Protein AF-A0A925W021-F1 (afdb_monomer)

Mean predicted aligned error: 14.85 Å

Nearest PDB structures (foldseek):
  2jku-assembly1_A-2  TM=8.943E-01  e=7.736E-01  Homo sapiens
  2k7v-assembly1_B  TM=4.474E-01  e=3.003E+00  Escherichia coli K-12

Foldseek 3Di:
DDDDDDDPDPPPPVVVVVVVVVVVVVVVPPPPDPPPPDDDDDDDDDDDDDDDPDDWAWPDADDDPPDDDDPPDDGTDTDDPCPVVVVVVVVVVVVVVVVVVVVVVVPDDDD

Sequence (111 aa):
MESTQNRFEPQADHRIAAALAVFCLLAAGCDSKPDVAVAVGTLEMVEVGVGPLQPSRAARVLVDEGDVVRTGDTLAVFVLPTLAASEDQALARANVARQVERELAAGARPA

Secondary structure (DSSP, 8-state):
-------------HHHHHHHHHHHHHHTT------------PPP--------SSS-EEEEE-S-TT----TT---EEEE-TTHHHHHHHHHHHHHHHHHHHHHHHH-PPP-

Structure (mmCIF, N/CA/C/O backbone):
data_AF-A0A925W021-F1
#
_entry.id   AF-A0A925W021-F1
#
loop_
_atom_site.group_PDB
_atom_site.id
_atom_site.type_symbol
_atom_site.label_atom_id
_atom_site.label_alt_id
_atom_site.label_comp_id
_atom_site.label_asym_id
_atom_site.label_entity_id
_atom_site.label_seq_id
_atom_site.pdbx_PDB_ins_code
_atom_site.Cartn_x
_atom_site.Cartn_y
_atom_site.Cartn_z
_atom_site.occupancy
_atom_site.B_iso_or_equiv
_atom_site.auth_seq_id
_atom_site.auth_comp_id
_atom_site.auth_asym_id
_atom_site.auth_atom_id
_atom_site.pdbx_PDB_model_num
ATOM 1 N N . MET A 1 1 ? 38.735 -15.604 -105.591 1.00 45.59 1 MET A N 1
ATOM 2 C CA . MET A 1 1 ? 39.619 -14.776 -104.755 1.00 45.59 1 MET A CA 1
ATOM 3 C C . MET A 1 1 ? 38.963 -13.414 -104.696 1.00 45.59 1 MET A C 1
ATOM 5 O O . MET A 1 1 ? 39.008 -12.737 -105.699 1.00 45.59 1 MET A O 1
ATOM 9 N N . GLU A 1 2 ? 38.209 -13.128 -103.636 1.00 44.34 2 GLU A N 1
ATOM 10 C CA . GLU A 1 2 ? 38.013 -11.786 -103.060 1.00 44.34 2 GLU A CA 1
ATOM 11 C C . GLU A 1 2 ? 37.000 -11.904 -101.921 1.00 44.34 2 GLU A C 1
ATOM 13 O O . GLU A 1 2 ? 35.797 -12.070 -102.107 1.00 44.34 2 GLU A O 1
ATOM 18 N N . SER A 1 3 ? 37.558 -11.930 -100.714 1.00 52.00 3 SER A N 1
ATOM 19 C CA . SER A 1 3 ? 36.868 -11.652 -99.469 1.00 52.00 3 SER A CA 1
ATOM 20 C C . SER A 1 3 ? 36.779 -10.140 -99.297 1.00 52.00 3 SER A C 1
ATOM 22 O O . SER A 1 3 ? 37.818 -9.489 -99.347 1.00 52.00 3 SER A O 1
ATOM 24 N N . THR A 1 4 ? 35.616 -9.604 -98.944 1.00 51.69 4 THR A N 1
ATOM 25 C CA . THR A 1 4 ? 35.533 -8.296 -98.268 1.00 51.69 4 THR A CA 1
ATOM 26 C C . THR A 1 4 ? 34.285 -8.241 -97.392 1.00 51.69 4 THR A C 1
ATOM 28 O O . THR A 1 4 ? 33.248 -7.696 -97.739 1.00 51.69 4 THR A O 1
ATOM 31 N N . GLN A 1 5 ? 34.392 -8.941 -96.263 1.00 57.28 5 GLN A N 1
ATOM 32 C CA . GLN A 1 5 ? 34.138 -8.444 -94.907 1.00 57.28 5 GLN A CA 1
ATOM 33 C C . GLN A 1 5 ? 33.160 -7.252 -94.772 1.00 57.28 5 GLN A C 1
ATOM 35 O O . GLN A 1 5 ? 33.553 -6.092 -94.876 1.00 57.28 5 GLN A O 1
ATOM 40 N N . ASN A 1 6 ? 31.902 -7.546 -94.421 1.00 48.94 6 ASN A N 1
ATOM 41 C CA . ASN A 1 6 ? 30.960 -6.566 -93.874 1.00 48.94 6 ASN A CA 1
ATOM 42 C C . ASN A 1 6 ? 31.450 -6.109 -92.494 1.00 48.94 6 ASN A C 1
ATOM 44 O O . ASN A 1 6 ? 31.256 -6.792 -91.487 1.00 48.94 6 ASN A O 1
ATOM 48 N N . ARG A 1 7 ? 32.107 -4.950 -92.451 1.00 48.34 7 ARG A N 1
ATOM 49 C CA . ARG A 1 7 ? 32.455 -4.261 -91.212 1.00 48.34 7 ARG A CA 1
ATOM 50 C C . ARG A 1 7 ? 31.216 -3.502 -90.730 1.00 48.34 7 ARG A C 1
ATOM 52 O O . ARG A 1 7 ? 30.922 -2.420 -91.221 1.00 48.34 7 ARG A O 1
ATOM 59 N N . PHE A 1 8 ? 30.480 -4.088 -89.788 1.00 55.31 8 PHE A N 1
ATOM 60 C CA . PHE A 1 8 ? 29.551 -3.336 -88.945 1.00 55.31 8 PHE A CA 1
ATOM 61 C C . PHE A 1 8 ? 30.387 -2.352 -88.122 1.00 55.31 8 PHE A C 1
ATOM 63 O O . PHE A 1 8 ? 30.939 -2.716 -87.086 1.00 55.31 8 PHE A O 1
ATOM 70 N N . GLU A 1 9 ? 30.556 -1.130 -88.623 1.00 58.19 9 GLU A N 1
ATOM 71 C CA . GLU A 1 9 ? 31.064 -0.029 -87.812 1.00 58.19 9 GLU A CA 1
ATOM 72 C C . GLU A 1 9 ? 29.902 0.471 -86.951 1.00 58.19 9 GLU A C 1
ATOM 74 O O . GLU A 1 9 ? 28.910 0.959 -87.499 1.00 58.19 9 GLU A O 1
ATOM 79 N N . PRO A 1 10 ? 29.959 0.333 -85.614 1.00 54.78 10 PRO A N 1
ATOM 80 C CA . PRO A 1 10 ? 29.017 1.032 -84.768 1.00 54.78 10 PRO A CA 1
ATOM 81 C C . PRO A 1 10 ? 29.390 2.507 -84.875 1.00 54.78 10 PRO A C 1
ATOM 83 O O . PRO A 1 10 ? 30.345 2.969 -84.249 1.00 54.78 10 PRO A O 1
ATOM 86 N N . GLN A 1 11 ? 28.669 3.241 -85.718 1.00 62.91 11 GLN A N 1
ATOM 87 C CA . GLN A 1 11 ? 28.697 4.693 -85.725 1.00 62.91 11 GLN A CA 1
ATOM 88 C C . GLN A 1 11 ? 28.121 5.113 -84.373 1.00 62.91 11 GLN A C 1
ATOM 90 O O . GLN 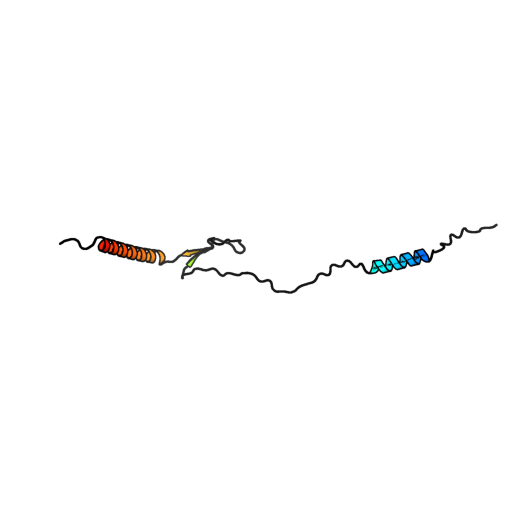A 1 11 ? 26.912 5.174 -84.173 1.00 62.91 11 GLN A O 1
ATOM 95 N N . ALA A 1 12 ? 29.006 5.217 -83.383 1.00 59.66 12 ALA A N 1
ATOM 96 C CA . ALA A 1 12 ? 28.647 5.537 -82.020 1.00 59.66 12 ALA A CA 1
ATOM 97 C C . ALA A 1 12 ? 28.133 6.969 -82.044 1.00 59.66 12 ALA A C 1
ATOM 99 O O . ALA A 1 12 ? 28.922 7.911 -82.039 1.00 59.66 12 ALA A O 1
ATOM 100 N N . ASP A 1 13 ? 26.813 7.118 -82.130 1.00 64.50 13 ASP A N 1
ATOM 101 C CA . ASP A 1 13 ? 26.138 8.398 -82.055 1.00 64.50 13 ASP A CA 1
ATOM 102 C C . ASP A 1 13 ? 26.579 9.070 -80.760 1.00 64.50 13 ASP A C 1
ATOM 104 O O . ASP A 1 13 ? 26.070 8.795 -79.671 1.00 64.50 13 ASP A O 1
ATOM 108 N N . HIS A 1 14 ? 27.566 9.960 -80.870 1.00 68.69 14 HIS A N 1
ATOM 109 C CA . HIS A 1 14 ? 28.160 10.656 -79.733 1.00 68.69 14 HIS A CA 1
ATOM 110 C C . HIS A 1 14 ? 27.099 11.431 -78.941 1.00 68.69 14 HIS A C 1
ATOM 112 O O . HIS A 1 14 ? 27.280 11.698 -77.760 1.00 68.69 14 HIS A O 1
ATOM 118 N N . ARG A 1 15 ? 25.952 11.719 -79.571 1.00 72.19 15 ARG A N 1
ATOM 119 C CA . ARG A 1 15 ? 24.744 12.262 -78.945 1.00 72.19 15 ARG A CA 1
ATOM 120 C C . ARG A 1 15 ? 24.069 11.290 -77.978 1.00 72.19 15 ARG A C 1
ATOM 122 O O . ARG A 1 15 ? 23.689 11.712 -76.893 1.00 72.19 15 ARG A O 1
ATOM 129 N N . ILE A 1 16 ? 23.948 10.014 -78.343 1.00 76.44 16 ILE A N 1
ATOM 130 C CA . ILE A 1 16 ? 23.396 8.966 -77.475 1.00 76.44 16 ILE A CA 1
ATOM 131 C C . ILE A 1 16 ? 24.381 8.681 -76.345 1.00 76.44 16 ILE A C 1
ATOM 133 O O . ILE A 1 16 ? 23.979 8.645 -75.187 1.00 76.44 16 ILE A O 1
ATOM 137 N N . ALA A 1 17 ? 25.676 8.576 -76.658 1.00 77.81 17 ALA A N 1
ATOM 138 C CA . ALA A 1 17 ? 26.715 8.398 -75.646 1.00 77.81 17 ALA A CA 1
ATOM 139 C C . ALA A 1 17 ? 26.752 9.570 -74.645 1.00 77.81 17 ALA A C 1
ATOM 141 O O . ALA A 1 17 ? 26.826 9.345 -73.440 1.00 77.81 17 ALA A O 1
ATOM 142 N N . ALA A 1 18 ? 26.628 10.813 -75.122 1.00 80.75 18 ALA A N 1
ATOM 143 C CA . ALA A 1 18 ? 26.562 11.996 -74.266 1.00 80.75 18 ALA A CA 1
ATOM 144 C C . ALA A 1 18 ? 25.277 12.040 -73.429 1.00 80.75 18 ALA A C 1
ATOM 146 O O . ALA A 1 18 ? 25.338 12.323 -72.236 1.00 80.75 18 ALA A O 1
ATOM 147 N N . ALA A 1 19 ? 24.119 11.726 -74.017 1.00 82.75 19 ALA A N 1
ATOM 148 C CA . ALA A 1 19 ? 22.852 11.685 -73.290 1.00 82.75 19 ALA A CA 1
ATOM 149 C C . ALA A 1 19 ? 22.863 10.616 -72.187 1.00 82.75 19 ALA A C 1
ATOM 151 O O . ALA A 1 19 ? 22.409 10.869 -71.073 1.00 82.75 19 ALA A O 1
ATOM 152 N N . LEU A 1 20 ? 23.436 9.447 -72.474 1.00 83.38 20 LEU A N 1
ATOM 153 C CA . LEU A 1 20 ? 23.550 8.349 -71.520 1.00 83.38 20 LEU A CA 1
ATOM 154 C C . LEU A 1 20 ? 24.560 8.675 -70.411 1.00 83.38 20 LEU A C 1
ATOM 156 O O . LEU A 1 20 ? 24.290 8.406 -69.246 1.00 83.38 20 L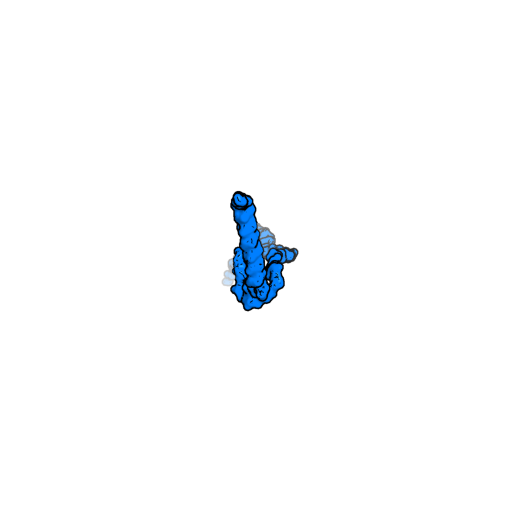EU A O 1
ATOM 160 N N . ALA A 1 21 ? 25.666 9.349 -70.742 1.00 84.12 21 ALA A N 1
ATOM 161 C CA . ALA A 1 21 ? 26.623 9.848 -69.756 1.00 84.12 21 ALA A CA 1
ATOM 162 C C . ALA A 1 21 ? 25.999 10.897 -68.819 1.00 84.12 21 ALA A C 1
ATOM 164 O O . ALA A 1 21 ? 26.189 10.818 -67.608 1.00 84.12 21 ALA A O 1
ATOM 165 N N . VAL A 1 22 ? 25.210 11.838 -69.354 1.00 84.69 22 VAL A N 1
ATOM 166 C CA . VAL A 1 22 ? 24.473 12.830 -68.552 1.00 84.69 22 VAL A CA 1
ATOM 167 C C . VAL A 1 22 ? 23.431 12.150 -67.664 1.00 84.69 22 VAL A C 1
ATOM 169 O O . VAL A 1 22 ? 23.329 12.477 -66.486 1.00 84.69 22 VAL A O 1
ATOM 172 N N . PHE A 1 23 ? 22.697 11.169 -68.191 1.00 82.88 23 PHE A N 1
ATOM 173 C CA . PHE A 1 23 ? 21.722 10.404 -67.415 1.00 82.88 23 PHE A CA 1
ATOM 174 C C . PHE A 1 23 ? 22.381 9.616 -66.273 1.00 82.88 23 PHE A C 1
ATOM 176 O O . PHE A 1 23 ? 21.904 9.663 -65.142 1.00 82.88 23 PHE A O 1
ATOM 183 N N . CYS A 1 24 ? 23.516 8.960 -66.529 1.00 81.12 24 CYS A N 1
ATOM 184 C CA . CYS A 1 24 ? 24.294 8.282 -65.492 1.00 81.12 24 CYS A CA 1
ATOM 185 C C . CYS A 1 24 ? 24.834 9.258 -64.435 1.00 81.12 24 CYS A C 1
ATOM 187 O O . CYS A 1 24 ? 24.815 8.930 -63.251 1.00 81.12 24 CYS A O 1
ATOM 189 N N . LEU A 1 25 ? 25.259 10.463 -64.833 1.00 81.44 25 LEU A N 1
ATOM 190 C CA . LEU A 1 25 ? 25.682 11.520 -63.905 1.00 81.44 25 LEU A CA 1
ATOM 191 C C . LEU A 1 25 ? 24.536 11.999 -63.005 1.00 81.44 25 LEU A C 1
ATOM 193 O O . LEU A 1 25 ? 24.745 12.211 -61.814 1.00 81.44 25 LEU A O 1
ATOM 197 N N . LEU A 1 26 ? 23.326 12.136 -63.553 1.00 78.38 26 LEU A N 1
ATOM 198 C CA . LEU A 1 26 ? 22.135 12.518 -62.789 1.00 78.38 26 LEU A CA 1
ATOM 199 C C . LEU A 1 26 ? 21.667 11.395 -61.850 1.00 78.38 26 LEU A C 1
ATOM 201 O O . LEU A 1 26 ? 21.217 11.669 -60.740 1.00 78.38 26 LEU A O 1
ATOM 205 N N . ALA A 1 27 ? 21.807 10.134 -62.264 1.00 77.00 27 ALA A N 1
ATOM 206 C CA . ALA A 1 27 ? 21.423 8.974 -61.462 1.00 77.00 27 ALA A CA 1
ATOM 207 C C . ALA A 1 27 ? 22.414 8.660 -60.324 1.00 77.00 27 ALA A C 1
ATOM 209 O O . ALA A 1 27 ? 22.013 8.096 -59.307 1.00 77.00 27 ALA A O 1
ATOM 210 N N . ALA A 1 28 ? 23.686 9.056 -60.452 1.00 74.00 28 ALA A N 1
ATOM 211 C CA . ALA A 1 28 ? 24.729 8.788 -59.457 1.00 74.00 28 ALA A CA 1
ATOM 212 C C . ALA A 1 28 ? 24.522 9.504 -58.105 1.00 74.00 28 ALA A C 1
ATOM 214 O O . ALA A 1 28 ? 25.150 9.128 -57.121 1.00 74.00 28 ALA A O 1
ATOM 215 N N . GLY A 1 29 ? 23.646 10.515 -58.035 1.00 66.94 29 GLY A N 1
ATOM 216 C CA . GLY A 1 29 ? 23.310 11.224 -56.792 1.00 66.94 29 GLY A CA 1
ATOM 217 C C . GLY A 1 29 ? 22.159 10.609 -55.988 1.00 66.94 29 GLY A C 1
ATOM 218 O O . GLY A 1 29 ? 21.840 11.103 -54.911 1.00 66.94 29 GLY A O 1
ATOM 219 N N . CYS A 1 30 ? 21.515 9.554 -56.496 1.00 72.44 30 CYS A N 1
ATOM 220 C CA . CYS A 1 30 ? 20.363 8.915 -55.858 1.00 72.44 30 CYS A CA 1
ATOM 221 C C . CYS A 1 30 ? 20.797 7.768 -54.926 1.00 72.44 30 CYS A C 1
ATOM 223 O O . CYS A 1 30 ? 20.386 6.622 -55.098 1.00 72.44 30 CYS A O 1
ATOM 225 N N . ASP A 1 31 ? 21.636 8.060 -53.930 1.00 71.75 31 ASP A N 1
ATOM 226 C CA . ASP A 1 31 ? 21.883 7.111 -52.840 1.00 71.75 31 ASP A CA 1
ATOM 227 C C . ASP A 1 31 ? 20.733 7.232 -51.827 1.00 71.75 31 ASP A C 1
ATOM 229 O O . ASP A 1 31 ? 20.683 8.157 -51.020 1.00 71.75 31 ASP A O 1
ATOM 233 N N . SER A 1 32 ? 19.751 6.326 -51.902 1.00 70.56 32 SER A N 1
ATOM 234 C CA . SER A 1 32 ? 18.598 6.273 -50.980 1.00 70.56 32 SER A CA 1
ATOM 235 C C . SER A 1 32 ? 18.981 5.631 -49.648 1.00 70.56 32 SER A C 1
ATOM 237 O O . SER A 1 32 ? 18.323 4.703 -49.171 1.00 70.56 32 SER A O 1
ATOM 239 N N . LYS A 1 33 ? 20.089 6.076 -49.058 1.00 73.44 33 LYS A N 1
ATOM 240 C CA . LYS A 1 33 ? 20.495 5.601 -47.746 1.00 73.44 33 LYS A CA 1
ATOM 241 C C . LYS A 1 33 ? 19.658 6.355 -46.716 1.00 73.44 33 LYS A C 1
ATOM 243 O O . LYS A 1 33 ? 19.727 7.583 -46.695 1.00 73.44 33 LYS A O 1
ATOM 248 N N . PRO A 1 34 ? 18.828 5.671 -45.907 1.00 70.62 34 PRO A N 1
ATOM 249 C CA . PRO A 1 34 ? 18.102 6.357 -44.855 1.00 70.62 34 PRO A CA 1
ATOM 250 C C . PRO A 1 34 ? 19.139 7.000 -43.936 1.00 70.62 34 PRO A C 1
ATOM 252 O O . PRO A 1 34 ? 19.979 6.306 -43.360 1.00 70.62 34 PRO A O 1
ATOM 255 N N . ASP A 1 35 ? 19.106 8.326 -43.854 1.00 75.69 35 ASP A N 1
ATOM 256 C CA . ASP A 1 35 ? 19.876 9.078 -42.875 1.00 75.69 35 ASP A CA 1
ATOM 257 C C . ASP A 1 35 ? 19.247 8.792 -41.508 1.00 75.69 35 ASP A C 1
ATOM 259 O O . ASP A 1 35 ? 18.256 9.403 -41.102 1.00 75.69 35 ASP A O 1
ATOM 263 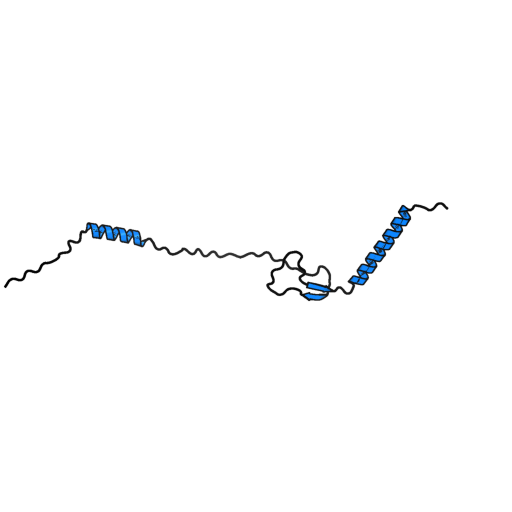N N . VAL A 1 36 ? 19.725 7.730 -40.854 1.00 76.75 36 VAL A N 1
ATOM 264 C CA . VAL A 1 36 ? 19.249 7.344 -39.527 1.00 76.75 36 VAL A CA 1
ATOM 265 C C . VAL A 1 36 ? 19.854 8.332 -38.541 1.00 76.75 36 VAL A C 1
ATOM 267 O O . VAL A 1 36 ? 20.947 8.124 -38.016 1.00 76.75 36 VAL A O 1
ATOM 270 N N . ALA A 1 37 ? 19.135 9.425 -38.303 1.00 80.06 37 ALA A N 1
ATOM 271 C CA . ALA A 1 37 ? 19.469 10.376 -37.260 1.00 80.06 37 ALA A CA 1
ATOM 272 C C . ALA A 1 37 ? 19.381 9.671 -35.897 1.00 80.06 37 ALA A C 1
ATOM 274 O O . ALA A 1 37 ? 18.297 9.394 -35.381 1.00 80.06 37 ALA A O 1
ATOM 275 N N . VAL A 1 38 ? 20.538 9.350 -35.319 1.00 85.19 38 VAL A N 1
ATOM 276 C CA . VAL A 1 38 ? 20.630 8.811 -33.961 1.00 85.19 38 VAL A CA 1
ATOM 277 C C . VAL A 1 38 ? 20.543 9.979 -32.988 1.00 85.19 38 VAL A C 1
ATOM 279 O O . VAL A 1 38 ? 21.474 10.773 -32.867 1.00 85.19 38 VAL A O 1
ATOM 282 N N . ALA A 1 39 ? 19.417 10.082 -32.290 1.00 85.19 39 ALA A N 1
ATOM 283 C CA . ALA A 1 39 ? 19.264 10.994 -31.168 1.00 85.19 39 ALA A CA 1
ATOM 284 C C . ALA A 1 39 ? 19.599 10.259 -29.865 1.00 85.19 39 ALA A C 1
ATOM 286 O O . ALA A 1 39 ? 19.091 9.168 -29.610 1.00 85.19 39 ALA A O 1
ATOM 287 N N . VAL A 1 40 ? 20.447 10.870 -29.039 1.00 91.69 40 VAL A N 1
ATOM 288 C CA . VAL A 1 40 ? 20.741 10.398 -27.683 1.00 91.69 40 VAL A CA 1
ATOM 289 C C . VAL A 1 40 ? 20.041 11.331 -26.709 1.00 91.69 40 VAL A C 1
ATOM 291 O O . VAL A 1 40 ? 20.217 12.546 -26.765 1.00 91.69 40 VAL A O 1
ATOM 294 N N . GLY A 1 41 ? 19.246 10.756 -25.820 1.00 90.94 41 GLY A N 1
ATOM 295 C CA . GLY A 1 41 ? 18.530 11.479 -24.783 1.00 90.94 41 GLY A CA 1
ATOM 296 C C . GLY A 1 41 ? 18.134 10.533 -23.661 1.00 90.94 41 GLY A C 1
ATOM 297 O O . GLY A 1 41 ? 18.251 9.314 -23.794 1.00 90.94 41 GLY A O 1
ATOM 298 N N . THR A 1 42 ? 17.681 11.105 -22.553 1.00 95.00 42 THR A N 1
ATOM 299 C CA . THR A 1 42 ? 17.170 10.337 -21.418 1.00 95.00 42 THR A CA 1
ATOM 300 C C . THR A 1 42 ? 15.691 10.043 -21.630 1.00 95.00 42 THR A C 1
ATOM 302 O O . THR A 1 42 ? 14.932 10.914 -22.058 1.00 95.00 42 THR A O 1
ATOM 305 N N . LEU A 1 43 ? 15.283 8.809 -21.339 1.00 92.50 43 LEU A N 1
ATOM 306 C CA . LEU A 1 43 ? 13.875 8.457 -21.222 1.00 92.50 43 LEU A CA 1
ATOM 307 C C . LEU A 1 43 ? 13.452 8.650 -19.771 1.00 92.50 43 LEU A C 1
ATOM 309 O O . LEU A 1 43 ? 14.014 8.028 -18.875 1.00 92.50 43 LEU A O 1
ATOM 313 N N . GLU A 1 44 ? 12.458 9.505 -19.569 1.00 94.38 44 GLU A N 1
ATOM 314 C CA . GLU A 1 44 ? 11.875 9.765 -18.257 1.00 94.38 44 GLU A CA 1
ATOM 315 C C . GLU A 1 44 ? 10.643 8.875 -18.048 1.00 94.38 44 GLU A C 1
ATOM 317 O O . GLU A 1 44 ? 9.813 8.722 -18.949 1.00 94.38 44 GLU A O 1
ATOM 322 N N . MET A 1 45 ? 10.513 8.307 -16.848 1.00 93.00 45 MET A N 1
ATOM 323 C CA . MET A 1 45 ? 9.374 7.491 -16.421 1.00 93.00 45 MET A CA 1
ATOM 324 C C . MET A 1 45 ? 8.766 8.107 -15.160 1.00 93.00 45 MET A C 1
ATOM 326 O O . MET A 1 45 ? 9.481 8.592 -14.286 1.00 93.00 45 MET A O 1
ATOM 330 N N . VAL A 1 46 ? 7.438 8.071 -15.041 1.00 94.25 46 VAL A N 1
ATOM 331 C CA . VAL A 1 46 ? 6.782 8.407 -13.773 1.00 94.25 46 VAL A CA 1
ATOM 332 C C . VAL A 1 46 ? 6.937 7.227 -12.822 1.00 94.25 46 VAL A C 1
ATOM 334 O O . VAL A 1 46 ? 6.378 6.158 -13.060 1.00 94.25 46 VAL A O 1
ATOM 337 N N . GLU A 1 47 ? 7.666 7.437 -11.732 1.00 94.00 47 GLU A N 1
ATOM 338 C CA . GLU A 1 47 ? 7.878 6.437 -10.690 1.00 94.00 47 GLU A CA 1
ATOM 339 C C . GLU A 1 47 ? 7.141 6.823 -9.409 1.00 94.00 47 GLU A C 1
ATOM 341 O O . GLU A 1 47 ? 7.149 7.980 -8.983 1.00 94.00 47 GLU A O 1
ATOM 346 N N . VAL A 1 48 ? 6.500 5.839 -8.776 1.00 94.00 48 VAL A N 1
ATOM 347 C CA . VAL A 1 48 ? 5.798 6.030 -7.505 1.00 94.00 48 VAL A CA 1
ATOM 348 C C . VAL A 1 48 ? 6.145 4.886 -6.563 1.00 94.00 48 VAL A C 1
ATOM 350 O O . VAL A 1 48 ? 5.875 3.723 -6.850 1.00 94.00 48 VAL A O 1
ATOM 353 N N . GLY A 1 49 ? 6.714 5.232 -5.409 1.00 93.75 49 GLY A N 1
ATOM 354 C CA . GLY A 1 49 ? 6.883 4.304 -4.298 1.00 93.75 49 GLY A CA 1
ATOM 355 C C . GLY A 1 49 ? 5.588 4.185 -3.499 1.00 93.75 49 GLY A C 1
ATOM 356 O O . GLY A 1 49 ? 5.006 5.191 -3.094 1.00 93.75 49 GLY A O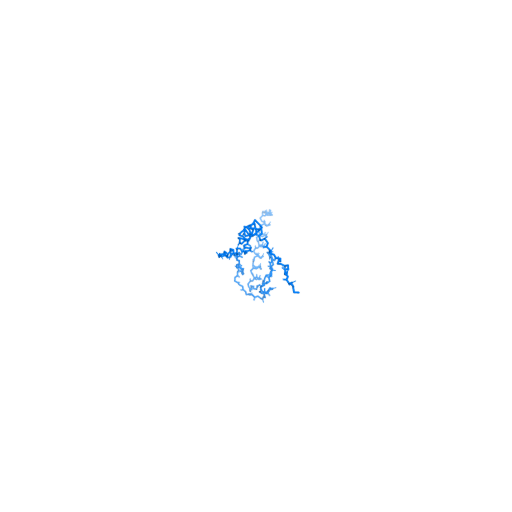 1
ATOM 357 N N . VAL A 1 50 ? 5.148 2.956 -3.246 1.00 94.19 50 VAL A N 1
ATOM 358 C CA . VAL A 1 50 ? 3.961 2.659 -2.436 1.00 94.19 50 VAL A CA 1
ATOM 359 C C . VAL A 1 50 ? 4.350 1.829 -1.221 1.00 94.19 50 VAL A C 1
ATOM 361 O O . VAL A 1 50 ? 5.209 0.954 -1.290 1.00 94.19 50 VAL A O 1
ATOM 364 N N . GLY A 1 51 ? 3.717 2.109 -0.087 1.00 94.12 51 GLY A N 1
ATOM 365 C CA . GLY A 1 51 ? 4.004 1.435 1.171 1.00 94.12 51 GLY A CA 1
ATOM 366 C C . GLY A 1 51 ? 2.921 1.695 2.214 1.00 94.12 51 GLY A C 1
ATOM 367 O O . GLY A 1 51 ? 2.034 2.527 1.998 1.00 94.12 51 GLY A O 1
ATOM 368 N N . PRO A 1 52 ? 2.958 0.977 3.346 1.00 94.75 52 PRO A N 1
ATOM 369 C CA . PRO A 1 52 ? 1.983 1.172 4.405 1.00 94.75 52 PRO A CA 1
ATOM 370 C C . PRO A 1 52 ? 2.149 2.560 5.041 1.00 94.75 52 PRO A C 1
ATOM 372 O O . PRO A 1 52 ? 3.258 2.989 5.347 1.00 94.75 52 PRO A O 1
ATOM 375 N N . LEU A 1 53 ? 1.029 3.240 5.300 1.00 93.25 53 LEU A N 1
ATOM 376 C CA . LEU A 1 53 ? 1.021 4.567 5.939 1.00 93.25 53 LEU A CA 1
ATOM 377 C C . LEU A 1 53 ? 1.341 4.527 7.440 1.00 93.25 53 LEU A C 1
ATOM 379 O O . LEU A 1 53 ? 1.648 5.552 8.041 1.00 93.25 53 LEU A O 1
ATOM 383 N N . GLN A 1 54 ? 1.231 3.352 8.056 1.00 91.44 54 GLN A N 1
ATOM 384 C CA . GLN A 1 54 ? 1.454 3.139 9.481 1.00 91.44 54 GLN A CA 1
ATOM 385 C C . GLN A 1 54 ? 2.332 1.901 9.709 1.00 91.44 54 GLN A C 1
ATOM 387 O O . GLN A 1 54 ? 2.259 0.949 8.918 1.00 91.44 54 GLN A O 1
ATOM 392 N N . PRO A 1 55 ? 3.148 1.886 10.782 1.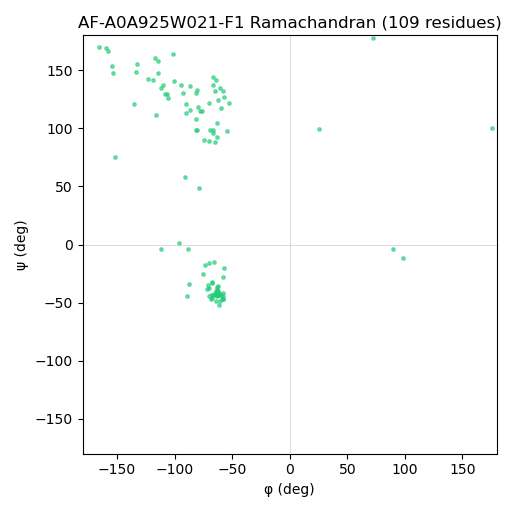00 91.69 55 PRO A N 1
ATOM 393 C CA . PRO A 1 55 ? 3.982 0.742 11.122 1.00 91.69 55 PRO A CA 1
ATOM 394 C C . PRO A 1 55 ? 3.157 -0.541 11.199 1.00 91.69 55 PRO A C 1
ATOM 396 O O . PRO A 1 55 ? 2.188 -0.642 11.951 1.00 91.69 55 PRO A O 1
ATOM 399 N N . SER A 1 56 ? 3.530 -1.520 10.384 1.00 94.12 56 SER A N 1
ATOM 400 C CA . SER A 1 56 ? 2.774 -2.754 10.213 1.00 94.12 56 SER A CA 1
ATOM 401 C C . SER A 1 56 ? 3.669 -3.870 9.690 1.00 94.12 56 SER A C 1
ATOM 403 O O . SER A 1 56 ? 4.797 -3.631 9.254 1.00 94.12 56 SER A O 1
ATOM 405 N N . ARG A 1 57 ? 3.179 -5.110 9.754 1.00 94.31 57 ARG A N 1
ATOM 406 C CA . ARG A 1 57 ? 3.877 -6.282 9.216 1.00 94.31 57 ARG A CA 1
ATOM 407 C C . ARG A 1 57 ? 3.159 -6.763 7.962 1.00 94.31 57 ARG A C 1
ATOM 409 O O . ARG A 1 57 ? 1.952 -6.980 8.004 1.00 94.31 57 ARG A O 1
ATOM 416 N N . ALA A 1 58 ? 3.893 -6.968 6.870 1.00 95.06 58 ALA A N 1
ATOM 417 C CA . ALA A 1 58 ? 3.332 -7.589 5.675 1.00 95.06 58 ALA A CA 1
ATOM 418 C C . ALA A 1 58 ? 2.877 -9.016 6.010 1.00 95.06 58 ALA A C 1
ATOM 420 O O . ALA A 1 58 ? 3.656 -9.821 6.525 1.00 95.06 58 ALA A O 1
ATOM 421 N N . ALA A 1 59 ? 1.608 -9.310 5.753 1.00 96.19 59 ALA A N 1
ATOM 422 C CA . ALA A 1 59 ? 1.060 -10.652 5.866 1.00 96.19 59 ALA A CA 1
ATOM 423 C C . ALA A 1 59 ? 1.217 -11.402 4.545 1.00 96.19 59 ALA A C 1
ATOM 425 O O . ALA A 1 59 ? 1.601 -12.569 4.546 1.00 96.19 59 ALA A O 1
ATOM 426 N N . ARG A 1 60 ? 0.904 -10.737 3.425 1.00 97.06 60 ARG A N 1
ATOM 427 C CA . ARG A 1 60 ? 0.932 -11.314 2.075 1.00 97.06 60 ARG A CA 1
ATOM 428 C C . ARG A 1 60 ? 1.177 -10.233 1.026 1.00 97.06 60 ARG A C 1
ATOM 430 O O . ARG A 1 60 ? 0.677 -9.121 1.179 1.00 97.06 60 ARG A O 1
ATOM 437 N N . VAL A 1 61 ? 1.864 -10.595 -0.050 1.00 97.12 61 VAL A N 1
ATOM 438 C CA . VAL A 1 61 ? 1.921 -9.831 -1.306 1.00 97.12 61 VAL A CA 1
ATOM 439 C C . VAL A 1 61 ? 0.956 -10.497 -2.293 1.00 97.12 61 VAL A C 1
ATOM 441 O O . VAL A 1 61 ? 0.794 -11.718 -2.249 1.00 97.12 61 VAL A O 1
ATOM 444 N N . LEU A 1 62 ? 0.232 -9.701 -3.080 1.00 97.94 62 LEU A N 1
ATOM 445 C CA . LEU A 1 62 ? -0.857 -10.160 -3.955 1.00 97.94 62 LEU A CA 1
ATOM 446 C C . LEU A 1 62 ? -0.536 -10.052 -5.451 1.00 97.94 62 LEU A C 1
ATOM 448 O O . LEU A 1 62 ? -1.364 -10.452 -6.263 1.00 97.94 62 LEU A O 1
ATOM 452 N N . VAL A 1 63 ? 0.625 -9.502 -5.790 1.00 97.56 63 VAL A N 1
ATOM 453 C CA . VAL A 1 63 ? 1.092 -9.258 -7.157 1.00 97.56 63 VAL A CA 1
ATOM 454 C C . VAL A 1 63 ? 2.523 -9.756 -7.303 1.00 97.56 63 VAL A C 1
ATOM 456 O O . VAL A 1 63 ? 3.257 -9.804 -6.311 1.00 97.56 63 VAL A O 1
ATOM 459 N N . ASP A 1 64 ? 2.909 -10.080 -8.528 1.00 97.88 64 ASP A N 1
ATOM 460 C CA . ASP A 1 64 ? 4.272 -10.451 -8.884 1.00 97.88 64 ASP A CA 1
ATOM 461 C C . ASP A 1 64 ? 5.005 -9.279 -9.561 1.00 97.88 64 ASP A C 1
ATOM 463 O O . ASP A 1 64 ? 4.420 -8.279 -9.992 1.00 97.88 64 ASP A O 1
ATOM 467 N N . GLU A 1 65 ? 6.332 -9.369 -9.625 1.00 95.75 65 GLU A N 1
ATOM 468 C CA . GLU A 1 65 ? 7.147 -8.353 -10.292 1.00 95.75 65 GLU A CA 1
ATOM 469 C C . GLU A 1 65 ? 6.855 -8.313 -11.799 1.00 95.75 65 GLU A C 1
ATOM 471 O O . GLU A 1 65 ? 6.855 -9.337 -12.480 1.00 95.75 65 GLU A O 1
ATOM 476 N N . GLY A 1 66 ? 6.649 -7.104 -12.328 1.00 96.25 66 GLY A N 1
ATOM 477 C CA . GLY A 1 66 ? 6.299 -6.883 -13.734 1.00 96.25 66 GLY A CA 1
ATOM 478 C C . GLY A 1 66 ? 4.796 -6.890 -14.024 1.00 96.25 66 GLY A C 1
ATOM 479 O O . GLY A 1 66 ? 4.410 -6.596 -15.158 1.00 96.25 66 GLY A O 1
ATOM 480 N N . ASP A 1 67 ? 3.950 -7.160 -13.026 1.00 97.88 67 ASP A N 1
ATOM 481 C CA . ASP A 1 67 ? 2.499 -7.096 -13.188 1.00 9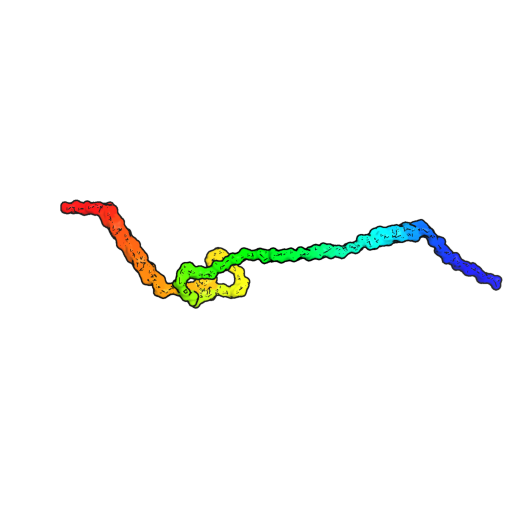7.88 67 ASP A CA 1
ATOM 482 C C . ASP A 1 67 ? 2.010 -5.676 -13.505 1.00 97.88 67 ASP A C 1
ATOM 484 O O . ASP A 1 67 ? 2.463 -4.672 -12.946 1.00 97.88 67 ASP A O 1
ATOM 488 N N . VAL A 1 68 ? 1.013 -5.596 -14.390 1.00 97.38 68 VAL A N 1
ATOM 489 C CA . VAL A 1 68 ? 0.310 -4.345 -14.688 1.00 97.38 68 VAL A CA 1
ATOM 490 C C . VAL A 1 68 ? -0.828 -4.172 -13.693 1.00 97.38 68 VAL A C 1
ATOM 492 O O . VAL A 1 68 ? -1.802 -4.923 -13.712 1.00 97.38 68 VAL A O 1
ATOM 495 N N . VAL A 1 69 ? -0.729 -3.132 -12.870 1.00 96.50 69 VAL A N 1
ATOM 496 C CA . VAL A 1 69 ? -1.719 -2.791 -11.842 1.00 96.50 69 VAL A CA 1
ATOM 497 C C . VAL A 1 69 ? -2.392 -1.458 -12.148 1.00 96.50 69 VAL A C 1
ATOM 499 O O . VAL A 1 69 ? -1.869 -0.619 -12.887 1.00 96.50 69 VAL A O 1
ATOM 502 N N . ARG A 1 70 ? -3.578 -1.249 -11.586 1.00 96.50 70 ARG A N 1
ATOM 503 C CA . ARG A 1 70 ? -4.365 -0.023 -11.720 1.00 96.50 70 ARG A CA 1
ATOM 504 C C . ARG A 1 70 ? -4.554 0.653 -10.370 1.00 96.50 70 ARG A C 1
ATOM 506 O O . ARG A 1 70 ? -4.429 0.054 -9.305 1.00 96.50 70 ARG A O 1
ATOM 513 N N . THR A 1 71 ? -4.887 1.939 -10.413 1.00 96.31 71 THR A N 1
ATOM 514 C CA . THR A 1 71 ? -5.253 2.689 -9.210 1.00 96.31 71 THR A CA 1
ATOM 515 C C . THR A 1 71 ? -6.430 2.017 -8.504 1.00 96.31 71 THR A C 1
ATOM 517 O O . THR A 1 71 ? -7.474 1.793 -9.111 1.00 96.31 71 THR A O 1
ATOM 520 N N . GLY A 1 72 ? -6.257 1.742 -7.211 1.00 95.94 72 GLY A N 1
ATOM 521 C CA . GLY A 1 72 ? -7.251 1.060 -6.381 1.00 95.94 72 GLY A CA 1
ATOM 522 C C . GLY A 1 72 ? -6.992 -0.436 -6.195 1.00 95.94 72 GLY A C 1
ATOM 523 O O . GLY A 1 72 ? -7.592 -1.028 -5.299 1.00 95.94 72 GLY A O 1
ATOM 524 N N . ASP A 1 73 ? -6.078 -1.035 -6.962 1.00 97.25 73 ASP A N 1
ATOM 525 C CA . ASP A 1 73 ? -5.707 -2.435 -6.771 1.00 97.25 73 ASP A CA 1
ATOM 526 C C . ASP A 1 73 ? -4.994 -2.638 -5.428 1.00 97.25 73 ASP A C 1
ATOM 528 O O . ASP A 1 73 ? -4.226 -1.797 -4.950 1.00 97.25 73 ASP A O 1
ATOM 532 N N . THR A 1 74 ? -5.248 -3.786 -4.801 1.00 97.25 74 THR A N 1
ATOM 533 C CA . THR A 1 74 ? -4.587 -4.157 -3.546 1.00 97.25 74 THR A CA 1
ATOM 534 C C . THR A 1 74 ? -3.312 -4.928 -3.854 1.00 97.25 74 THR A C 1
ATOM 536 O O . THR A 1 74 ? -3.371 -6.055 -4.332 1.00 97.25 74 THR A O 1
ATOM 539 N N . LEU A 1 75 ? -2.159 -4.337 -3.539 1.00 97.25 75 LEU A N 1
ATOM 540 C CA . LEU A 1 75 ? -0.850 -4.935 -3.836 1.00 97.25 75 LEU A CA 1
ATOM 541 C C . LEU A 1 75 ? -0.354 -5.871 -2.728 1.00 97.25 75 LEU A C 1
ATOM 543 O O . LEU A 1 75 ? 0.317 -6.866 -2.987 1.00 97.25 75 LEU A O 1
ATOM 547 N N . ALA A 1 76 ? -0.678 -5.560 -1.473 1.00 97.00 76 ALA A N 1
ATOM 548 C CA . ALA A 1 76 ? -0.263 -6.339 -0.316 1.00 97.00 76 ALA A CA 1
ATOM 549 C C . ALA A 1 76 ? -1.236 -6.150 0.851 1.00 97.00 76 ALA A C 1
ATOM 551 O O . ALA A 1 76 ? -1.892 -5.116 0.984 1.00 97.00 76 ALA A O 1
ATOM 552 N N . VAL A 1 77 ? -1.300 -7.155 1.719 1.00 96.75 77 VAL A N 1
ATOM 553 C CA . VAL A 1 77 ? -2.074 -7.129 2.961 1.00 96.75 77 VAL A CA 1
ATOM 554 C C . VAL A 1 77 ? -1.110 -7.000 4.128 1.00 96.75 77 VAL A C 1
ATOM 556 O O . VAL A 1 77 ? -0.163 -7.780 4.247 1.00 96.75 77 VAL A O 1
ATOM 559 N N . PHE A 1 78 ? -1.380 -6.047 5.015 1.00 96.12 78 PHE A N 1
ATOM 560 C CA . PHE A 1 78 ? -0.603 -5.800 6.224 1.00 96.12 78 PHE A CA 1
ATOM 561 C C . PHE A 1 78 ? -1.440 -6.086 7.467 1.00 96.12 78 PHE A C 1
ATOM 563 O O . PHE A 1 78 ? -2.648 -5.864 7.483 1.00 96.12 78 PHE A O 1
ATOM 570 N N . VAL A 1 79 ? -0.782 -6.557 8.522 1.00 94.88 79 VAL A N 1
ATOM 571 C CA . VAL A 1 79 ? -1.387 -6.769 9.835 1.00 94.88 79 VAL A CA 1
ATOM 572 C C . VAL A 1 79 ? -0.822 -5.781 10.842 1.00 94.88 79 VAL A C 1
ATOM 574 O O . VAL A 1 79 ? 0.390 -5.551 10.921 1.00 94.88 79 VAL A O 1
ATOM 577 N N . LEU A 1 80 ? -1.732 -5.205 11.623 1.00 94.19 80 LEU A N 1
ATOM 578 C CA . LEU A 1 80 ? -1.431 -4.316 12.732 1.00 94.19 80 LEU A CA 1
ATOM 579 C C . LEU A 1 80 ? -1.918 -4.965 14.027 1.00 94.19 80 LEU A C 1
ATOM 581 O O . LEU A 1 80 ? -3.129 -5.069 14.226 1.00 94.19 80 LEU A O 1
ATOM 585 N N . PRO A 1 81 ? -1.006 -5.380 14.925 1.00 89.44 81 PRO A N 1
ATOM 586 C CA . PRO A 1 81 ? -1.385 -6.074 16.155 1.00 89.44 81 PRO A CA 1
ATOM 587 C C . PRO A 1 81 ? -2.351 -5.281 17.045 1.00 89.44 81 PRO A C 1
ATOM 589 O O . PRO A 1 81 ? -3.137 -5.862 17.783 1.00 89.44 81 PRO A O 1
ATOM 592 N N . THR A 1 82 ? -2.305 -3.951 16.974 1.00 91.81 82 THR A N 1
ATOM 593 C CA . THR A 1 82 ? -3.092 -3.040 17.814 1.00 91.81 82 THR A CA 1
ATOM 594 C C . THR A 1 82 ? -4.385 -2.558 17.161 1.00 91.81 82 THR A C 1
ATOM 596 O O . THR A 1 82 ? -5.086 -1.745 17.765 1.00 91.81 82 THR A O 1
ATOM 599 N N . LEU A 1 83 ? -4.704 -3.005 15.939 1.00 91.88 83 LEU A N 1
ATOM 600 C CA . LEU A 1 83 ? -5.823 -2.461 15.164 1.00 91.88 83 LEU A CA 1
ATOM 601 C C . LEU A 1 83 ? -7.163 -2.672 15.870 1.00 91.88 83 LEU A C 1
ATOM 603 O O . LEU A 1 83 ? -7.859 -1.695 16.125 1.00 91.88 83 LEU A O 1
ATOM 607 N N . ALA A 1 84 ? -7.464 -3.911 16.270 1.00 92.56 84 ALA A N 1
ATOM 608 C CA . ALA A 1 84 ? -8.713 -4.244 16.957 1.00 92.56 84 ALA A CA 1
ATOM 609 C C . ALA A 1 84 ? -8.892 -3.433 18.251 1.00 92.56 84 ALA A C 1
ATOM 611 O O . ALA A 1 84 ? -9.914 -2.791 18.455 1.00 92.56 84 ALA A O 1
ATOM 612 N N . ALA A 1 85 ? -7.847 -3.360 19.083 1.00 94.56 85 ALA A N 1
ATOM 613 C CA . ALA A 1 85 ? -7.897 -2.586 20.323 1.00 94.56 85 ALA A CA 1
ATOM 614 C C . ALA A 1 85 ? -8.114 -1.082 20.071 1.00 94.56 85 ALA A C 1
ATOM 616 O O . ALA A 1 85 ? -8.793 -0.409 20.846 1.00 94.56 85 ALA A O 1
ATOM 617 N N . SER A 1 86 ? -7.533 -0.542 18.997 1.00 93.44 86 SER A N 1
ATOM 618 C CA . SER A 1 86 ? -7.671 0.872 18.632 1.00 93.44 86 SER A CA 1
ATOM 619 C C . SER A 1 86 ? -9.073 1.178 18.095 1.00 93.44 86 SER A C 1
ATOM 621 O O . SER A 1 86 ? -9.637 2.224 18.418 1.00 93.44 86 SER A O 1
ATOM 623 N N . GLU A 1 87 ? -9.651 0.255 17.325 1.00 96.56 87 GLU A N 1
ATOM 624 C CA . GLU A 1 87 ? -11.030 0.322 16.840 1.00 96.56 87 GLU A CA 1
ATOM 625 C C . GLU A 1 87 ? -12.033 0.271 17.999 1.00 96.56 87 GLU A C 1
ATOM 627 O O . GLU A 1 87 ? -12.877 1.161 18.111 1.00 96.56 87 GLU A O 1
ATOM 632 N N . ASP A 1 88 ? -11.873 -0.679 18.923 1.00 97.62 88 ASP A N 1
ATOM 633 C CA . ASP A 1 88 ? -12.719 -0.803 20.115 1.00 97.62 88 ASP A CA 1
ATOM 634 C C . ASP A 1 88 ? -12.690 0.475 20.964 1.00 97.62 88 ASP A C 1
ATOM 636 O O . ASP A 1 88 ? -13.730 0.986 21.390 1.00 97.62 88 ASP A O 1
ATOM 640 N N . GLN A 1 89 ? -11.499 1.047 21.177 1.00 97.50 89 GLN A N 1
ATOM 641 C CA . GLN A 1 89 ? -11.348 2.312 21.898 1.00 97.50 89 GLN A CA 1
ATOM 642 C C . GLN A 1 89 ? -12.022 3.480 21.172 1.00 97.50 89 GLN A C 1
ATOM 644 O O . GLN A 1 89 ? -12.668 4.314 21.815 1.00 97.50 89 GLN A O 1
ATOM 649 N N . ALA A 1 90 ? -11.878 3.567 19.848 1.00 97.44 90 ALA A N 1
ATOM 650 C CA . ALA A 1 90 ? -12.505 4.618 19.055 1.00 97.44 90 ALA A CA 1
ATOM 651 C C . ALA A 1 90 ? -14.037 4.501 19.095 1.00 97.44 90 ALA A C 1
ATOM 653 O O . ALA A 1 90 ? -14.729 5.498 19.323 1.00 97.44 90 ALA A O 1
ATOM 654 N N . LEU A 1 91 ? -14.561 3.281 18.968 1.00 98.38 91 LEU A N 1
ATOM 655 C CA . LEU A 1 91 ? -15.988 2.997 19.032 1.00 98.38 91 LEU A CA 1
ATOM 656 C C . LEU A 1 91 ? -16.565 3.313 20.416 1.00 98.38 91 LEU A C 1
ATOM 658 O O . LEU A 1 91 ? -17.613 3.951 20.514 1.00 98.38 91 LEU A O 1
ATOM 662 N N . ALA A 1 92 ? -15.867 2.935 21.489 1.00 98.12 92 ALA A N 1
ATOM 663 C CA . ALA A 1 92 ? -16.275 3.253 22.854 1.00 98.12 92 ALA A CA 1
ATOM 664 C C . ALA A 1 92 ? -16.386 4.771 23.073 1.00 98.12 92 ALA A C 1
ATOM 666 O O . ALA A 1 92 ? -17.402 5.251 23.581 1.00 98.12 92 ALA A O 1
ATOM 667 N N . ARG A 1 93 ? -15.393 5.548 22.617 1.00 98.06 93 ARG A N 1
ATOM 668 C CA . ARG A 1 93 ? -15.422 7.021 22.691 1.00 98.06 93 ARG A CA 1
ATOM 669 C C . ARG A 1 93 ? -16.580 7.609 21.884 1.00 98.06 93 ARG A C 1
ATOM 671 O O . ARG A 1 93 ? -17.283 8.485 22.384 1.00 98.06 93 ARG A O 1
ATOM 678 N N . ALA A 1 94 ? -16.823 7.099 20.677 1.00 98.38 94 ALA A N 1
ATOM 679 C CA . ALA A 1 94 ? -17.948 7.523 19.847 1.00 98.38 94 ALA A CA 1
ATOM 680 C C . ALA A 1 94 ? -19.306 7.205 20.500 1.00 98.38 94 ALA A C 1
ATOM 682 O O . ALA A 1 94 ? -20.251 7.986 20.395 1.00 98.38 94 ALA A O 1
ATOM 683 N N . ASN A 1 95 ? -19.421 6.074 21.198 1.00 98.31 95 ASN A N 1
ATOM 684 C CA . ASN A 1 95 ? -20.638 5.690 21.912 1.00 98.31 95 ASN A CA 1
ATOM 685 C C . ASN A 1 95 ? -20.929 6.615 23.094 1.00 98.31 95 ASN A C 1
ATOM 687 O O . ASN A 1 95 ? -22.061 7.084 23.215 1.00 98.31 95 ASN A O 1
ATOM 691 N N . VAL A 1 96 ? -19.914 6.918 23.908 1.00 98.12 96 VAL A N 1
ATOM 692 C CA . VAL A 1 96 ? -20.035 7.863 25.028 1.00 98.12 96 VAL A CA 1
ATOM 693 C C . VAL A 1 96 ? -20.427 9.246 24.516 1.00 98.12 96 VAL A C 1
ATOM 695 O O . VAL A 1 96 ? -21.402 9.815 24.996 1.00 98.12 96 VAL A O 1
ATOM 698 N N . ALA A 1 97 ? -19.747 9.758 23.486 1.00 97.56 97 ALA A N 1
ATOM 699 C CA . ALA A 1 97 ? -20.072 11.060 22.904 1.00 97.56 97 ALA A CA 1
ATOM 700 C C . ALA A 1 97 ? -21.529 11.128 22.410 1.00 97.56 97 ALA A C 1
ATOM 702 O O . ALA A 1 97 ? -22.225 12.107 22.665 1.00 97.56 97 ALA A O 1
ATOM 703 N N . ARG A 1 98 ? -22.022 10.059 21.768 1.00 97.56 98 ARG A N 1
ATOM 704 C CA . ARG A 1 98 ? -23.425 9.959 21.337 1.00 97.56 98 ARG A CA 1
ATOM 705 C C . ARG A 1 98 ? -24.412 9.859 22.500 1.00 97.56 98 ARG A C 1
ATOM 707 O O . ARG A 1 98 ? -25.544 10.300 22.359 1.00 97.56 98 ARG A O 1
ATOM 714 N N . GLN A 1 99 ? -24.041 9.237 23.618 1.00 96.25 99 GLN A N 1
ATOM 715 C CA . GLN A 1 99 ? -24.895 9.214 24.811 1.00 96.25 99 GLN A CA 1
ATOM 716 C C . GLN A 1 99 ? -24.997 10.601 25.43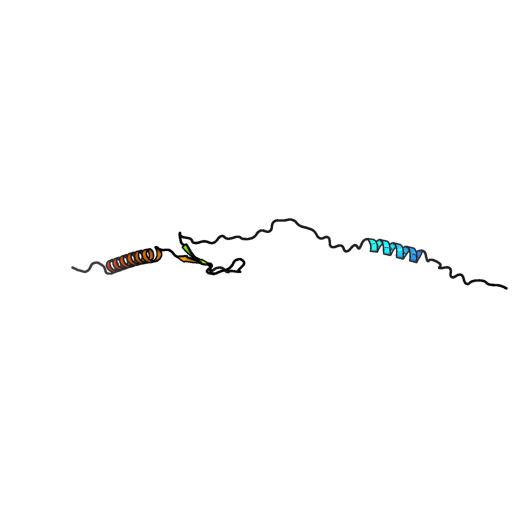8 1.00 96.25 99 GLN A C 1
ATOM 718 O O . GLN A 1 99 ? -26.108 11.057 25.681 1.00 96.25 99 GLN A O 1
ATOM 723 N N . VAL A 1 100 ? -23.864 11.285 25.601 1.00 95.44 100 VAL A N 1
ATOM 724 C CA . VAL A 1 100 ? -23.820 12.655 26.123 1.00 95.44 100 VAL A CA 1
ATOM 725 C C . VAL A 1 100 ? -24.628 13.601 25.235 1.00 95.44 100 VAL A C 1
ATOM 727 O O . VAL A 1 100 ? -25.405 14.397 25.745 1.00 95.44 100 VAL A O 1
ATOM 730 N N . GLU A 1 101 ? -24.509 13.491 23.910 1.00 96.12 101 GLU A N 1
ATOM 731 C CA . GLU A 1 101 ? -25.313 14.292 22.979 1.00 96.12 101 GLU A CA 1
ATOM 732 C C . GLU A 1 101 ? -26.815 14.073 23.190 1.00 96.12 101 GLU A C 1
ATOM 734 O O . GLU A 1 101 ? -27.549 15.046 23.346 1.00 96.12 101 GLU A O 1
ATOM 739 N N . ARG A 1 102 ? -27.262 12.817 23.303 1.00 94.25 102 ARG A N 1
ATOM 740 C CA . ARG A 1 102 ? -28.672 12.504 23.572 1.00 94.25 102 ARG A CA 1
ATOM 741 C C . ARG A 1 102 ? -29.152 13.043 24.914 1.00 94.25 102 ARG A C 1
ATOM 743 O O . ARG A 1 102 ? -30.281 13.515 25.000 1.00 94.25 102 ARG A O 1
ATOM 750 N N . GLU A 1 103 ? -28.325 12.958 25.953 1.00 91.88 103 GLU A N 1
ATOM 751 C CA . GLU A 1 103 ? -28.645 13.511 27.273 1.00 91.88 103 GLU A CA 1
ATOM 752 C C . GLU A 1 103 ? -28.798 15.033 27.215 1.00 91.88 103 GLU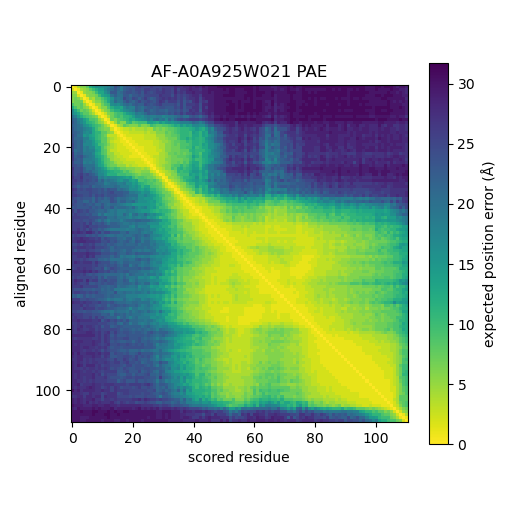 A C 1
ATOM 754 O O . GLU A 1 103 ? -29.770 15.573 27.739 1.00 91.88 103 GLU A O 1
ATOM 759 N N . LEU A 1 104 ? -27.890 15.722 26.521 1.00 91.69 104 LEU A N 1
ATOM 760 C CA . LEU A 1 104 ? -27.968 17.168 26.316 1.00 91.69 104 LEU A CA 1
ATOM 761 C C . LEU A 1 104 ? -29.188 17.561 25.468 1.00 91.69 104 LEU A C 1
ATOM 763 O O . LEU A 1 104 ? -29.880 18.520 25.807 1.00 91.69 104 LEU A O 1
ATOM 767 N N . ALA A 1 105 ? -29.482 16.811 24.403 1.00 92.81 105 ALA A N 1
ATOM 768 C CA . ALA A 1 105 ? -30.622 17.050 23.518 1.00 92.81 105 ALA A CA 1
ATOM 769 C C . ALA A 1 105 ? -31.976 16.807 24.208 1.00 92.81 105 ALA A C 1
ATOM 771 O O . ALA A 1 105 ? -32.948 17.502 23.917 1.00 92.81 105 ALA A O 1
ATOM 772 N N . ALA A 1 106 ? -32.049 15.850 25.139 1.00 89.88 106 ALA A N 1
ATOM 773 C CA . ALA A 1 106 ? -33.250 15.582 25.931 1.00 89.88 106 ALA A CA 1
ATOM 774 C C . ALA A 1 106 ? -33.563 16.688 26.962 1.00 89.88 106 ALA A C 1
ATOM 776 O O . ALA A 1 106 ? -34.689 16.755 27.457 1.00 89.88 106 ALA A O 1
ATOM 777 N N . GLY A 1 107 ? -32.599 17.568 27.259 1.00 84.62 107 GLY A N 1
ATOM 778 C CA . GLY A 1 107 ? -32.744 18.661 28.219 1.00 84.62 107 GLY A CA 1
ATOM 779 C C . GLY A 1 107 ? -32.778 18.203 29.684 1.00 84.62 107 GLY A C 1
ATOM 780 O O . GLY A 1 107 ? -32.722 17.015 30.005 1.00 84.62 107 GLY A O 1
ATOM 781 N N . ALA A 1 108 ? -32.867 19.162 30.611 1.00 76.19 108 ALA A N 1
ATOM 782 C CA . ALA A 1 108 ? -33.001 18.857 32.034 1.00 76.19 108 ALA A CA 1
ATOM 783 C C . ALA A 1 108 ? -34.392 18.264 32.317 1.00 76.19 108 ALA A C 1
ATOM 785 O O . ALA A 1 108 ? -35.413 18.900 32.051 1.00 76.19 108 ALA A O 1
ATOM 786 N N . ARG A 1 109 ? -34.443 17.048 32.874 1.00 63.72 109 ARG A N 1
ATOM 787 C CA . ARG A 1 109 ? -35.695 16.457 33.372 1.00 63.72 109 ARG A CA 1
ATOM 788 C C . ARG A 1 109 ? -36.296 17.395 34.438 1.00 63.72 109 ARG A C 1
ATOM 790 O O . ARG A 1 109 ? -35.540 17.803 35.323 1.00 63.72 109 ARG A O 1
ATOM 797 N N . PRO A 1 110 ? -37.598 17.740 34.393 1.00 58.84 110 PRO A N 1
ATOM 798 C CA . PRO A 1 110 ? -38.224 18.482 35.484 1.00 58.84 110 PRO A CA 1
ATOM 799 C C . PRO A 1 110 ? -38.139 17.659 36.778 1.00 58.84 110 PRO A C 1
ATOM 801 O O . PRO A 1 110 ? -38.348 16.443 36.744 1.00 58.84 110 PRO A O 1
ATOM 804 N N . ALA A 1 111 ? -37.751 18.333 37.865 1.00 60.94 111 ALA A N 1
ATOM 805 C CA . ALA A 1 111 ? -37.607 17.776 39.211 1.00 60.94 111 ALA A CA 1
ATOM 806 C C . ALA A 1 111 ? -38.956 17.402 39.837 1.00 60.94 111 ALA A C 1
ATOM 808 O O . ALA A 1 111 ? -39.956 18.095 39.533 1.00 60.94 111 ALA A O 1
#

pLDDT: mean 85.06, std 14.78, range [44.34, 98.38]

Solvent-accessible surface area (backbone atoms only — not comparable to full-atom values): 7687 Å² total; per-residue (Å²): 143,83,86,80,80,86,75,84,70,80,78,70,52,62,66,58,56,48,50,51,50,52,50,51,60,63,54,70,72,70,74,86,66,79,82,76,80,82,83,87,79,85,87,87,77,96,81,82,92,83,77,79,96,58,93,63,44,80,74,45,74,69,67,64,93,88,66,89,80,58,96,88,65,75,56,60,46,70,48,51,96,58,49,66,65,52,50,52,51,51,51,51,52,53,50,51,53,53,49,52,49,50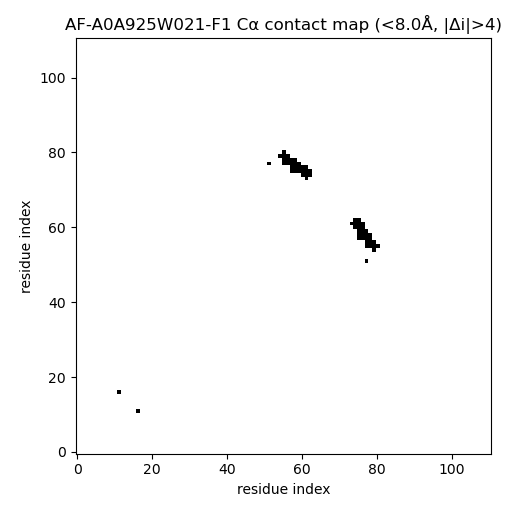,52,61,73,69,48,84,76,85,130

Radius of gyration: 46.33 Å; Cα contacts (8 Å, |Δi|>4): 30; chains: 1; bounding box: 78×34×144 Å